Protein AF-A0A549TFQ4-F1 (afdb_monomer_lite)

Foldseek 3Di:
DDDDDDPDDDDPPVCCVPPDPPVVVVLVVVLVPDPCSVVVVVVVVVVCVVVVVVVVVVVVVVVVVVVVVVVVVCVVPVLQDPLVVLVVVLVVLLVVLVVLQQCQQAVVVVQCVPAVAADVVGGQPSHNVVSLVVSLVSLVVNVVSQVVCVVSVHPDDDDCSVVSSPPDRDNHYHDDD

Structure (mmCIF, N/CA/C/O backbone):
data_AF-A0A549TFQ4-F1
#
_entry.id   AF-A0A549TFQ4-F1
#
loop_
_atom_site.group_PDB
_atom_site.id
_atom_site.type_symbol
_atom_site.label_atom_id
_atom_site.label_alt_id
_atom_site.label_comp_id
_atom_site.label_asym_id
_atom_site.label_entity_id
_atom_site.label_seq_id
_atom_site.pdbx_PDB_ins_code
_atom_site.Cartn_x
_atom_site.Cartn_y
_atom_site.Cartn_z
_atom_site.occupancy
_atom_site.B_iso_or_equiv
_atom_site.auth_seq_id
_atom_site.auth_comp_id
_atom_site.auth_asym_id
_atom_site.auth_atom_id
_atom_site.pdbx_PDB_model_num
ATOM 1 N N . MET A 1 1 ? 26.098 61.299 -19.845 1.00 44.81 1 MET A N 1
ATOM 2 C CA . MET A 1 1 ? 25.919 60.643 -18.533 1.00 44.81 1 MET A CA 1
ATOM 3 C C . MET A 1 1 ? 24.437 60.689 -18.207 1.00 44.81 1 MET A C 1
ATOM 5 O O . MET A 1 1 ? 23.931 61.763 -17.925 1.00 44.81 1 MET A O 1
ATOM 9 N N . VAL A 1 2 ? 23.733 59.568 -18.372 1.00 42.12 2 VAL A N 1
ATOM 10 C CA . VAL A 1 2 ? 22.296 59.430 -18.088 1.00 42.12 2 VAL A CA 1
ATOM 11 C C . VAL A 1 2 ? 22.128 58.089 -17.379 1.00 42.12 2 VAL A C 1
ATOM 13 O O . VAL A 1 2 ? 22.541 57.062 -17.912 1.00 42.12 2 VAL A O 1
ATOM 16 N N . ALA A 1 3 ? 21.621 58.127 -16.148 1.00 43.88 3 ALA A N 1
ATOM 17 C CA . ALA A 1 3 ? 21.350 56.955 -15.322 1.00 43.88 3 ALA A CA 1
ATOM 18 C C . ALA A 1 3 ? 20.023 56.290 -15.741 1.00 43.88 3 ALA A C 1
ATOM 20 O O . ALA A 1 3 ? 19.095 57.007 -16.124 1.00 43.88 3 ALA A O 1
ATOM 21 N N . PRO A 1 4 ? 19.887 54.955 -15.655 1.00 46.22 4 PRO A N 1
ATOM 22 C CA . PRO A 1 4 ? 18.603 54.297 -15.856 1.00 46.22 4 PRO A CA 1
ATOM 23 C C . PRO A 1 4 ? 17.701 54.447 -14.621 1.00 46.22 4 PRO A C 1
ATOM 25 O O . PRO A 1 4 ? 18.111 54.190 -13.490 1.00 46.22 4 PRO A O 1
ATOM 28 N N . ALA A 1 5 ? 16.451 54.840 -14.867 1.00 45.31 5 ALA A N 1
ATOM 29 C CA . ALA A 1 5 ? 15.364 54.823 -13.898 1.00 45.31 5 ALA A CA 1
ATOM 30 C C . ALA A 1 5 ? 14.959 53.370 -13.599 1.00 45.31 5 ALA A C 1
ATOM 32 O O . ALA A 1 5 ? 14.518 52.644 -14.491 1.00 45.31 5 ALA A O 1
ATOM 33 N N . ALA A 1 6 ? 15.112 52.942 -12.347 1.00 44.91 6 ALA A N 1
ATOM 34 C CA . ALA A 1 6 ? 14.578 51.673 -11.874 1.00 44.91 6 ALA A CA 1
ATOM 35 C C . ALA A 1 6 ? 13.064 51.811 -11.641 1.00 44.91 6 ALA A C 1
ATOM 37 O O . ALA A 1 6 ? 12.625 52.657 -10.861 1.00 44.91 6 ALA A O 1
ATOM 38 N N . LEU A 1 7 ? 12.270 50.973 -12.314 1.00 41.31 7 LEU A N 1
ATOM 39 C CA . LEU A 1 7 ? 10.865 50.748 -11.982 1.00 41.31 7 LEU A CA 1
ATOM 40 C C . LEU A 1 7 ? 10.776 50.234 -10.535 1.00 41.31 7 LEU A C 1
ATOM 42 O O . LEU A 1 7 ? 11.219 49.124 -10.241 1.00 41.31 7 LEU A O 1
ATOM 46 N N . ALA A 1 8 ? 10.183 51.023 -9.639 1.00 49.72 8 ALA A N 1
ATOM 47 C CA . ALA A 1 8 ? 9.783 50.551 -8.321 1.00 49.72 8 ALA A CA 1
ATOM 48 C C . ALA A 1 8 ? 8.596 49.592 -8.486 1.00 49.72 8 ALA A C 1
ATOM 50 O O . ALA A 1 8 ? 7.498 49.996 -8.870 1.00 49.72 8 ALA A O 1
ATOM 51 N N . ALA A 1 9 ? 8.831 48.307 -8.228 1.00 45.94 9 ALA A N 1
ATOM 52 C CA . ALA A 1 9 ? 7.784 47.303 -8.153 1.00 45.94 9 ALA A CA 1
ATOM 53 C C . ALA A 1 9 ? 6.824 47.646 -7.002 1.00 45.94 9 ALA A C 1
ATOM 55 O O . ALA A 1 9 ? 7.231 47.750 -5.846 1.00 45.94 9 ALA A O 1
ATOM 56 N N . THR A 1 10 ? 5.542 47.814 -7.315 1.00 59.59 10 THR A N 1
ATOM 57 C CA . THR A 1 10 ? 4.467 47.903 -6.322 1.00 59.59 10 THR A CA 1
ATOM 58 C C . THR A 1 10 ? 4.318 46.557 -5.602 1.00 59.59 10 THR A C 1
ATOM 60 O O . THR A 1 10 ? 4.122 45.546 -6.286 1.00 59.59 10 THR A O 1
ATOM 63 N N . PRO A 1 11 ? 4.385 46.493 -4.259 1.00 54.41 11 PRO A N 1
ATOM 64 C CA . PRO A 1 11 ? 4.178 45.242 -3.546 1.00 54.41 11 PRO A CA 1
ATOM 65 C C . PRO A 1 11 ? 2.693 44.817 -3.574 1.00 54.41 11 PRO A C 1
ATOM 67 O O . PRO A 1 11 ? 1.802 45.668 -3.520 1.00 54.41 11 PRO A O 1
ATOM 70 N N . PRO A 1 12 ? 2.400 43.506 -3.654 1.00 46.12 12 PRO A N 1
ATOM 71 C CA . PRO A 1 12 ? 1.038 42.973 -3.628 1.00 46.12 12 PRO A CA 1
ATOM 72 C C . PRO A 1 12 ? 0.322 43.250 -2.293 1.00 46.12 12 PRO A C 1
ATOM 74 O O . PRO A 1 12 ? 0.929 43.227 -1.224 1.00 46.12 12 PRO A O 1
ATOM 77 N N . GLY A 1 13 ? -0.997 43.464 -2.363 1.00 52.59 13 GLY A N 1
ATOM 78 C CA . GLY A 1 13 ? -1.875 43.981 -1.296 1.00 52.59 13 GLY A CA 1
ATOM 79 C C . GLY A 1 13 ? -2.009 43.176 0.007 1.00 52.59 13 GLY A C 1
ATOM 80 O O . GLY A 1 13 ? -2.827 43.534 0.845 1.00 52.59 13 GLY A O 1
ATOM 81 N N . TRP A 1 14 ? -1.208 42.133 0.229 1.00 48.69 14 TRP A N 1
ATOM 82 C CA . TRP A 1 14 ? -1.029 41.525 1.556 1.00 48.69 14 TRP A CA 1
ATOM 83 C C . TRP A 1 14 ? 0.095 42.201 2.365 1.00 48.69 14 TRP A C 1
ATOM 85 O O . TRP A 1 14 ? 0.151 42.057 3.584 1.00 48.69 14 TRP A O 1
ATOM 95 N N . ALA A 1 15 ? 0.942 43.010 1.718 1.00 45.41 15 ALA A N 1
ATOM 96 C CA . ALA A 1 15 ? 2.024 43.770 2.347 1.00 45.41 15 ALA A CA 1
ATOM 97 C C . ALA A 1 15 ? 1.566 45.063 3.063 1.00 45.41 15 ALA A C 1
ATOM 99 O O . ALA A 1 15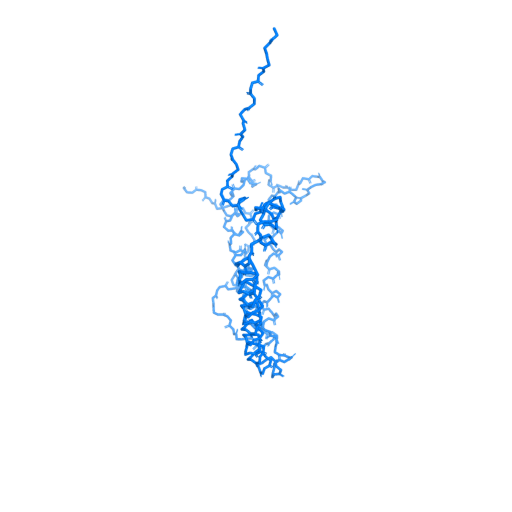 ? 2.400 45.833 3.529 1.00 45.41 15 ALA A O 1
ATOM 100 N N . VAL A 1 16 ? 0.256 45.314 3.186 1.00 48.53 16 VAL A N 1
ATOM 101 C CA . VAL A 1 16 ? -0.292 46.493 3.895 1.00 48.53 16 VAL A CA 1
ATOM 102 C C . VAL A 1 16 ? -0.570 46.212 5.383 1.00 48.53 16 VAL A C 1
ATOM 104 O O . VAL A 1 16 ? -0.760 47.136 6.165 1.00 48.53 16 VAL A O 1
ATOM 107 N N . LEU A 1 17 ? -0.493 44.955 5.834 1.00 47.22 17 LEU A N 1
ATOM 108 C CA . LEU A 1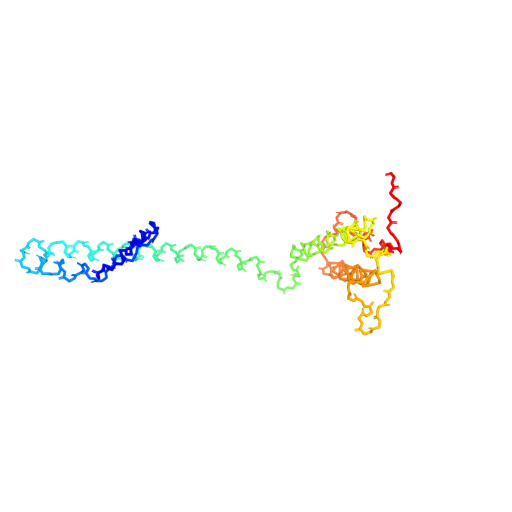 17 ? -0.558 44.615 7.267 1.00 47.22 17 LEU A CA 1
ATOM 109 C C . LEU A 1 17 ? 0.785 44.749 8.003 1.00 47.22 17 LEU A C 1
ATOM 111 O O . LEU A 1 17 ? 0.857 44.505 9.203 1.00 47.22 17 LEU A O 1
ATOM 115 N N . ALA A 1 18 ? 1.821 45.208 7.304 1.00 47.81 18 ALA A N 1
ATOM 116 C CA . ALA A 1 18 ? 3.041 45.746 7.892 1.00 47.81 18 ALA A CA 1
ATOM 117 C C . ALA A 1 18 ? 3.180 47.225 7.501 1.00 47.81 18 ALA A C 1
ATOM 119 O O . ALA A 1 18 ? 4.201 47.659 6.973 1.00 47.81 18 ALA A O 1
ATOM 120 N N . ALA A 1 19 ? 2.122 48.007 7.731 1.00 41.00 19 ALA A N 1
ATOM 121 C CA . ALA A 1 19 ? 2.236 49.455 7.773 1.00 41.00 19 ALA A CA 1
ATOM 122 C C . ALA A 1 19 ? 3.191 49.829 8.918 1.00 41.00 19 ALA A C 1
ATOM 124 O O . ALA A 1 19 ? 2.815 49.847 10.086 1.00 41.00 19 ALA A O 1
ATOM 125 N N . ALA A 1 20 ? 4.449 50.037 8.538 1.00 43.66 20 ALA A N 1
ATOM 126 C CA . ALA A 1 20 ? 5.360 51.045 9.052 1.00 43.66 20 ALA A CA 1
ATOM 127 C C . ALA A 1 20 ? 5.208 51.402 10.551 1.00 43.66 20 ALA A C 1
ATOM 129 O O . ALA A 1 20 ? 4.340 52.211 10.896 1.00 43.66 20 ALA A O 1
ATOM 130 N N . PRO A 1 21 ? 6.138 50.983 11.438 1.00 43.25 21 PRO A N 1
ATOM 131 C CA . PRO A 1 21 ? 6.328 51.679 12.718 1.00 43.25 21 PRO A CA 1
ATOM 132 C C . PRO A 1 21 ? 6.645 53.182 12.535 1.00 43.25 21 PRO A C 1
ATOM 134 O O . PRO A 1 21 ? 6.575 53.956 13.485 1.00 43.25 21 PRO A O 1
ATOM 137 N N . GLU A 1 22 ? 6.924 53.628 11.308 1.00 45.62 22 GLU A N 1
ATOM 138 C CA . GLU A 1 22 ? 7.209 55.020 10.953 1.00 45.62 22 GLU A CA 1
ATOM 139 C C . GLU A 1 22 ? 5.953 55.913 10.857 1.00 45.62 22 GLU A C 1
ATOM 141 O O . GLU A 1 22 ? 6.077 57.133 10.943 1.00 45.62 22 GLU A O 1
ATOM 146 N N . ALA A 1 23 ? 4.731 55.358 10.790 1.00 44.88 23 ALA A N 1
ATOM 147 C CA . ALA A 1 23 ? 3.498 56.158 10.902 1.00 44.88 23 ALA A CA 1
ATOM 148 C C . ALA A 1 23 ? 3.125 56.493 12.363 1.00 44.88 23 ALA A C 1
ATOM 150 O O . ALA A 1 23 ? 2.400 57.458 12.620 1.00 44.88 23 ALA A O 1
ATOM 151 N N . ALA A 1 24 ? 3.648 55.742 13.341 1.00 47.53 24 ALA A N 1
ATOM 152 C CA . ALA A 1 24 ? 3.389 55.985 14.761 1.00 47.53 24 ALA A CA 1
ATOM 153 C C . ALA A 1 24 ? 4.076 57.265 15.273 1.00 47.53 24 ALA A C 1
ATOM 155 O O . ALA A 1 24 ? 3.541 57.952 16.143 1.00 47.53 24 ALA A O 1
ATOM 156 N N . ALA A 1 25 ? 5.228 57.628 14.699 1.00 47.81 25 ALA A N 1
ATOM 157 C CA . ALA A 1 25 ? 5.988 58.803 15.121 1.00 47.81 25 ALA A CA 1
ATOM 158 C C . ALA A 1 25 ? 5.309 60.131 14.729 1.00 47.81 25 ALA A C 1
ATOM 160 O O . ALA A 1 25 ? 5.370 61.096 15.489 1.00 47.81 25 ALA A O 1
ATOM 161 N N . ALA A 1 26 ? 4.608 60.176 13.588 1.00 48.59 26 ALA A N 1
ATOM 162 C CA . ALA A 1 26 ? 3.877 61.368 13.144 1.00 48.59 26 ALA A CA 1
ATOM 163 C C . ALA A 1 26 ? 2.492 61.511 13.809 1.00 48.59 26 ALA A C 1
ATOM 165 O O . ALA A 1 26 ? 2.036 62.625 14.053 1.00 48.59 26 ALA A O 1
ATOM 166 N N . ALA A 1 27 ? 1.831 60.399 14.151 1.00 49.19 27 ALA A N 1
ATOM 167 C CA . ALA A 1 27 ? 0.566 60.427 14.892 1.00 49.19 27 ALA A CA 1
ATOM 168 C C . ALA A 1 27 ? 0.759 60.727 16.394 1.00 49.19 27 ALA A C 1
ATOM 170 O O . ALA A 1 27 ? -0.116 61.322 17.026 1.00 49.19 27 ALA A O 1
ATOM 171 N N . GLY A 1 28 ? 1.914 60.359 16.965 1.00 52.22 28 GLY A N 1
ATOM 172 C CA . GLY A 1 28 ? 2.233 60.584 18.378 1.00 52.22 28 GLY A CA 1
ATOM 173 C C . GLY A 1 28 ? 2.329 62.062 18.767 1.00 52.22 28 GLY A C 1
ATOM 174 O O . GLY A 1 28 ? 1.886 62.437 19.851 1.00 52.22 28 GLY A O 1
ATOM 175 N N . THR A 1 29 ? 2.826 62.929 17.880 1.00 53.28 29 THR A N 1
ATOM 176 C CA . THR A 1 29 ? 2.917 64.373 18.156 1.00 53.28 29 THR A CA 1
ATOM 177 C C . THR A 1 29 ? 1.545 65.056 18.108 1.00 53.28 29 THR A C 1
ATOM 179 O O . THR A 1 29 ? 1.254 65.887 18.963 1.00 53.28 29 THR A O 1
ATOM 182 N N . PHE A 1 30 ? 0.644 64.652 17.202 1.00 54.34 30 PHE A N 1
ATOM 183 C CA . PHE A 1 30 ? -0.720 65.202 17.137 1.00 54.34 30 PHE A CA 1
ATOM 184 C C . PHE A 1 30 ? -1.590 64.804 18.344 1.00 54.34 30 PHE A C 1
ATOM 186 O O . PHE A 1 30 ? -2.394 65.612 18.815 1.00 54.34 30 PHE A O 1
ATOM 193 N N . LEU A 1 31 ? -1.415 63.584 18.871 1.00 53.88 31 LEU A N 1
ATOM 194 C CA . LEU A 1 31 ? -2.166 63.077 20.028 1.00 53.88 31 LEU A CA 1
ATOM 195 C C . LEU A 1 31 ? -1.753 63.731 21.356 1.00 53.88 31 LEU A C 1
ATOM 197 O O . LEU A 1 31 ? -2.592 63.873 22.242 1.00 53.88 31 LEU A O 1
ATOM 201 N N . VAL A 1 32 ? -0.490 64.148 21.492 1.00 57.25 32 VAL A N 1
ATOM 202 C CA . VAL A 1 32 ? 0.032 64.787 22.715 1.00 57.25 32 VAL A CA 1
ATOM 203 C C . VAL A 1 32 ? -0.264 66.291 22.749 1.00 57.25 32 VAL A C 1
ATOM 205 O O . VAL A 1 32 ? -0.476 66.848 23.824 1.00 57.25 32 VAL A O 1
ATOM 208 N N . SER A 1 33 ? -0.313 66.957 21.589 1.00 61.00 33 SER A N 1
ATOM 209 C CA . SER A 1 33 ? -0.469 68.418 21.502 1.00 61.00 33 SER A CA 1
ATOM 210 C C . SER A 1 33 ? -1.919 68.919 21.431 1.00 61.00 33 SER A C 1
ATOM 212 O O . SER A 1 33 ? -2.138 70.118 21.589 1.00 61.00 33 SER A O 1
ATOM 214 N N . ASN A 1 34 ? -2.910 68.043 21.213 1.00 54.84 34 ASN A N 1
ATOM 215 C CA . ASN A 1 34 ? -4.331 68.412 21.178 1.00 54.84 34 ASN A CA 1
ATOM 216 C C . ASN A 1 34 ? -5.106 67.814 22.367 1.00 54.84 34 ASN A C 1
ATOM 218 O O . ASN A 1 34 ? -5.004 66.611 22.610 1.00 54.84 34 ASN A O 1
ATOM 222 N N . PRO A 1 35 ? -5.973 68.583 23.056 1.00 60.00 35 PRO A N 1
ATOM 223 C CA . PRO A 1 35 ? -6.748 68.082 24.199 1.00 60.00 35 PRO A CA 1
ATOM 224 C C . PRO A 1 35 ? -7.725 66.949 23.827 1.00 60.00 35 PRO A C 1
ATOM 226 O O . PRO A 1 35 ? -8.090 66.144 24.677 1.00 60.00 35 PRO A O 1
ATOM 229 N N . ILE A 1 36 ? -8.105 66.836 22.548 1.00 57.84 36 ILE A N 1
ATOM 230 C CA . ILE A 1 36 ? -8.945 65.749 22.013 1.00 57.84 36 ILE A CA 1
ATOM 231 C C . ILE A 1 36 ? -8.145 64.437 21.841 1.00 57.84 36 ILE A C 1
ATOM 233 O O . ILE A 1 36 ? -8.725 63.352 21.855 1.00 57.84 36 ILE A O 1
ATOM 237 N N . GLY A 1 37 ? -6.812 64.501 21.736 1.00 53.44 37 GLY A N 1
ATOM 238 C CA . GLY A 1 37 ? -5.954 63.332 21.508 1.00 53.44 37 GLY A CA 1
ATOM 239 C C . GLY A 1 37 ? -5.976 62.313 22.652 1.00 53.44 37 GLY A C 1
ATOM 240 O O . GLY A 1 37 ? -5.967 61.105 22.410 1.00 53.44 37 GLY A O 1
ATOM 241 N N . TRP A 1 38 ? -6.134 62.777 23.895 1.00 57.72 38 TRP A N 1
ATOM 242 C CA . TRP A 1 38 ? -6.278 61.910 25.070 1.00 57.72 38 TRP A CA 1
ATOM 243 C C . TRP A 1 38 ? -7.569 61.081 25.054 1.00 57.72 38 TRP A C 1
ATOM 245 O O . TRP A 1 38 ? -7.561 59.921 25.468 1.00 57.72 38 TRP A O 1
ATOM 255 N N . ALA A 1 39 ? -8.666 61.630 24.522 1.00 59.56 39 ALA A N 1
ATOM 256 C CA . ALA A 1 39 ? -9.932 60.904 24.398 1.00 59.56 39 ALA A CA 1
ATOM 257 C C . ALA A 1 39 ? -9.837 59.755 23.374 1.00 59.56 39 ALA A C 1
ATOM 259 O O . ALA A 1 39 ? -10.415 58.682 23.565 1.00 59.56 39 ALA A O 1
ATOM 260 N N . ILE A 1 40 ? -9.054 59.947 22.309 1.00 58.66 40 ILE A N 1
ATOM 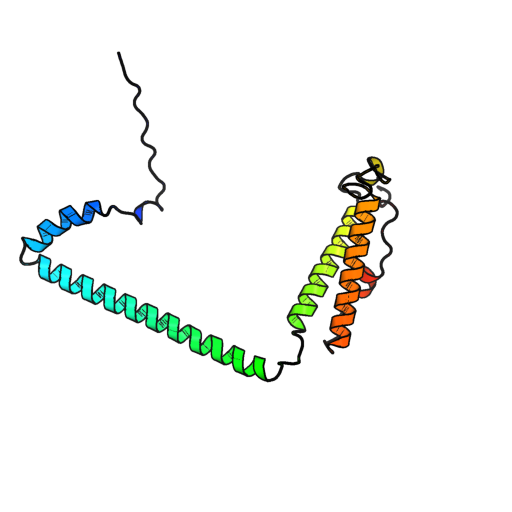261 C CA . ILE A 1 40 ? -8.820 58.923 21.283 1.00 58.66 40 ILE A CA 1
ATOM 262 C C . ILE A 1 40 ? -7.922 57.804 21.835 1.00 58.66 40 ILE A C 1
ATOM 264 O O . ILE A 1 40 ? -8.231 56.627 21.655 1.00 58.66 40 ILE A O 1
ATOM 268 N N . LEU A 1 41 ? -6.867 58.141 22.587 1.00 57.47 41 LEU A N 1
ATOM 269 C CA . LEU A 1 41 ? -6.025 57.133 23.245 1.00 57.47 41 LEU A CA 1
ATOM 270 C C . LEU A 1 41 ? -6.807 56.289 24.262 1.00 57.47 41 LEU A C 1
ATOM 272 O O . LEU A 1 41 ? -6.649 55.067 24.295 1.00 57.47 41 LEU A O 1
ATOM 276 N N . GLY A 1 42 ? -7.688 56.915 25.049 1.00 56.03 42 GLY A N 1
ATOM 277 C CA . GLY A 1 42 ? -8.509 56.207 26.034 1.00 56.03 42 GLY A CA 1
ATOM 278 C C . GLY A 1 42 ? -9.446 55.168 25.408 1.00 56.03 42 GLY A C 1
ATOM 279 O O . GLY A 1 42 ? -9.533 54.039 25.888 1.00 56.03 42 GLY A O 1
ATOM 280 N N . THR A 1 43 ? -10.114 55.511 24.304 1.00 60.09 43 THR A N 1
ATOM 281 C CA . THR A 1 43 ? -11.081 54.611 23.646 1.00 60.09 43 THR A CA 1
ATOM 282 C C . THR A 1 43 ? -10.412 53.440 22.924 1.00 60.09 43 THR A C 1
ATOM 284 O O . THR A 1 43 ? -10.885 52.306 23.027 1.00 60.09 43 THR A O 1
ATOM 287 N N . VAL A 1 44 ? -9.278 53.672 22.256 1.00 62.22 44 VAL A N 1
ATOM 288 C CA . VAL A 1 44 ? -8.537 52.614 21.547 1.00 62.22 44 VAL A CA 1
ATOM 289 C C . VAL A 1 44 ? -7.894 51.622 22.526 1.00 62.22 44 VAL A C 1
ATOM 291 O O . VAL A 1 44 ? -7.943 50.409 22.296 1.00 62.22 44 VAL A O 1
ATOM 294 N N . ALA A 1 45 ? -7.346 52.096 23.650 1.00 58.97 45 ALA A N 1
ATOM 295 C CA . ALA A 1 45 ? -6.736 51.222 24.656 1.00 58.97 45 ALA A CA 1
ATOM 296 C C . ALA A 1 45 ? -7.766 50.295 25.332 1.00 58.97 45 ALA A C 1
ATOM 298 O O . ALA A 1 45 ? -7.529 49.094 25.464 1.00 58.97 45 ALA A O 1
ATOM 299 N N . VAL A 1 46 ? -8.944 50.814 25.699 1.00 66.50 46 VAL A N 1
ATOM 300 C CA . VAL A 1 46 ? -10.008 49.995 26.310 1.00 66.50 46 VAL A CA 1
ATOM 301 C C . VAL A 1 46 ? -10.607 49.016 25.295 1.00 66.50 46 VAL A C 1
ATOM 303 O O . VAL A 1 46 ? -10.816 47.847 25.622 1.00 66.50 46 VAL A O 1
ATOM 306 N N . GLY A 1 47 ? -10.826 49.454 24.050 1.00 62.81 47 GLY A N 1
ATOM 307 C CA . GLY A 1 47 ? -11.369 48.602 22.990 1.00 62.81 47 GLY A CA 1
ATOM 308 C C . GLY A 1 47 ? -10.469 47.408 22.652 1.00 62.81 47 GLY A C 1
ATOM 309 O O . GLY A 1 47 ? -10.954 46.283 22.526 1.00 62.81 47 GLY A O 1
ATOM 310 N N . THR A 1 48 ? -9.153 47.624 22.559 1.00 64.25 48 THR A N 1
ATOM 311 C CA . THR A 1 48 ? -8.186 46.556 22.242 1.00 64.25 48 THR A CA 1
ATOM 312 C C . THR A 1 48 ? -8.013 45.551 23.381 1.00 64.25 48 THR A C 1
ATOM 314 O O . THR A 1 48 ? -7.962 44.348 23.118 1.00 64.25 48 THR A O 1
ATOM 317 N N . LEU A 1 49 ? -8.012 46.001 24.641 1.00 69.12 49 LEU A N 1
ATOM 318 C CA . LEU A 1 49 ? -7.955 45.109 25.806 1.00 69.12 49 LEU A CA 1
ATOM 319 C C . LEU A 1 49 ? -9.242 44.291 25.974 1.00 69.12 49 LEU A C 1
ATOM 321 O O . LEU A 1 49 ? -9.170 43.084 26.213 1.00 69.12 49 LEU A O 1
ATOM 325 N N . ALA A 1 50 ? -10.413 44.909 25.791 1.00 70.12 50 ALA A N 1
ATOM 326 C CA . ALA A 1 50 ? -11.692 44.209 25.879 1.00 70.12 50 ALA A CA 1
ATOM 327 C C . ALA A 1 50 ? -11.851 43.172 24.756 1.00 70.12 50 ALA A C 1
ATOM 329 O O . ALA A 1 50 ? -12.218 42.029 25.025 1.00 70.12 50 ALA A O 1
ATOM 330 N N . TYR A 1 51 ? -11.519 43.529 23.511 1.00 69.88 51 TYR A N 1
ATOM 331 C CA . TYR A 1 51 ? -11.598 42.598 22.382 1.00 69.88 51 TYR A CA 1
ATOM 332 C C . TYR A 1 51 ? -10.564 41.470 22.491 1.00 69.88 51 TYR A C 1
ATOM 334 O O . TYR A 1 51 ? -10.898 40.305 22.269 1.00 69.88 51 TYR A O 1
ATOM 342 N N . GLY A 1 52 ? -9.326 41.787 22.889 1.00 71.19 52 GLY A N 1
ATOM 343 C CA . GLY A 1 52 ? -8.280 40.792 23.127 1.00 71.19 52 GLY A CA 1
ATOM 344 C C . GLY A 1 52 ? -8.661 39.802 24.229 1.00 71.19 52 GLY A C 1
ATOM 345 O O . GLY A 1 52 ? -8.585 38.591 24.014 1.00 71.19 52 GLY A O 1
ATOM 346 N N . GLY A 1 53 ? -9.150 40.304 25.368 1.00 72.38 53 GLY A N 1
ATOM 347 C CA . GLY A 1 53 ? -9.632 39.479 26.478 1.00 72.38 53 GLY A CA 1
ATOM 348 C C . GLY A 1 53 ? -10.849 38.629 26.104 1.00 72.38 53 GLY A C 1
ATOM 349 O O . GLY A 1 53 ? -10.869 37.432 26.382 1.00 72.38 53 GLY A O 1
ATOM 350 N N . TYR A 1 54 ? -11.828 39.204 25.401 1.00 72.06 54 TYR A N 1
ATOM 351 C CA . TYR A 1 54 ? -13.026 38.490 24.947 1.00 72.06 54 TYR A CA 1
ATOM 352 C C . TYR A 1 54 ? -12.702 37.373 23.942 1.00 72.06 54 TYR A C 1
ATOM 354 O O . TYR A 1 54 ? -13.285 36.289 24.009 1.00 72.06 54 TYR A O 1
ATOM 362 N N . ARG A 1 55 ? -11.733 37.590 23.041 1.00 73.12 55 ARG A N 1
ATOM 363 C CA . ARG A 1 55 ? -11.299 36.573 22.069 1.00 73.12 55 ARG A CA 1
ATOM 364 C C . ARG A 1 55 ? -10.492 35.448 22.724 1.00 73.12 55 ARG A C 1
ATOM 366 O O . ARG A 1 55 ? -10.669 34.287 22.368 1.00 73.12 55 ARG A O 1
ATOM 373 N N . LEU A 1 56 ? -9.652 35.774 23.710 1.00 69.50 56 LEU A N 1
ATOM 374 C CA . LEU A 1 56 ? -8.959 34.780 24.539 1.00 69.50 56 LEU A CA 1
ATOM 375 C C . LEU A 1 56 ? -9.946 33.943 25.363 1.00 69.50 56 LEU A C 1
ATOM 377 O O . LEU A 1 56 ? -9.809 32.723 25.417 1.00 69.50 56 LEU A O 1
ATOM 381 N N . TYR A 1 57 ? -10.967 34.582 25.938 1.00 71.56 57 TYR A N 1
ATOM 382 C CA . TYR A 1 57 ? -12.018 33.909 26.700 1.00 71.56 57 TYR A CA 1
ATOM 383 C C . TYR A 1 57 ? -12.818 32.917 25.838 1.00 71.56 57 TYR A C 1
ATOM 385 O O . TYR A 1 57 ? -13.004 31.771 26.243 1.00 71.56 57 TYR A O 1
ATOM 393 N N . GLN A 1 58 ? -13.223 33.304 24.621 1.00 70.00 58 GLN A N 1
ATOM 394 C CA . GLN A 1 58 ? -13.926 32.395 23.703 1.00 70.00 58 GLN A CA 1
ATOM 395 C C . GLN A 1 58 ? -13.062 31.213 23.243 1.00 70.00 58 GLN A C 1
ATOM 397 O O . GLN A 1 58 ? -13.540 30.077 23.230 1.00 70.00 58 GLN A O 1
ATOM 402 N N . ASN A 1 59 ? -11.786 31.447 22.919 1.00 62.09 59 ASN A N 1
ATOM 403 C CA . ASN A 1 59 ? -10.879 30.366 22.526 1.00 62.09 59 ASN A CA 1
ATOM 404 C C . ASN A 1 59 ? -10.691 29.355 23.672 1.00 62.09 59 ASN A C 1
ATOM 406 O O . ASN A 1 59 ? -10.791 28.150 23.445 1.00 62.09 59 ASN A O 1
ATOM 410 N N . ALA A 1 60 ? -10.518 29.828 24.912 1.00 62.03 60 ALA A N 1
ATOM 411 C CA . ALA A 1 60 ? -10.351 28.960 26.079 1.00 62.03 60 ALA A CA 1
ATOM 412 C C . ALA A 1 60 ? -11.609 28.129 26.404 1.00 62.03 60 ALA A C 1
ATOM 414 O O . ALA A 1 60 ? -11.492 26.968 26.797 1.00 62.03 60 ALA A O 1
ATOM 415 N N . HIS A 1 61 ? -12.809 28.689 26.210 1.00 56.06 61 HIS A N 1
ATOM 416 C CA . HIS A 1 61 ? -14.064 27.976 26.476 1.00 56.06 61 HIS A CA 1
ATOM 417 C C . HIS A 1 61 ? -14.406 26.932 25.397 1.00 56.06 61 HIS A C 1
ATOM 419 O O . HIS A 1 61 ? -15.044 25.926 25.700 1.00 56.06 61 HIS A O 1
ATOM 425 N N . SER A 1 62 ? -13.938 27.126 24.157 1.00 54.09 62 SER A N 1
ATOM 426 C CA . SER A 1 62 ? -14.075 26.125 23.087 1.00 54.09 62 SER A CA 1
ATOM 427 C C . SER A 1 62 ? -13.194 24.885 23.307 1.00 54.09 62 SER A C 1
ATOM 429 O O . SER A 1 62 ? -13.563 23.776 22.919 1.00 54.09 62 SER A O 1
ATOM 431 N N . GLU A 1 63 ? -12.055 25.036 23.992 1.00 55.03 63 GLU A N 1
ATOM 432 C CA . GLU A 1 63 ? -11.160 23.912 24.280 1.00 55.03 63 GLU A CA 1
ATOM 433 C C . GLU A 1 63 ? -11.673 23.001 25.402 1.00 55.03 63 GLU A C 1
ATOM 435 O O . GLU A 1 63 ? -11.413 21.795 25.372 1.00 55.03 63 GLU A O 1
ATOM 440 N N . SER A 1 64 ? -12.398 23.534 26.390 1.00 54.47 64 SER A N 1
ATOM 441 C CA . SER A 1 64 ? -12.873 22.739 27.530 1.00 54.47 64 SER A CA 1
ATOM 442 C C . SER A 1 64 ? -14.023 21.801 27.150 1.00 54.47 64 SER A C 1
ATOM 444 O O . SER A 1 64 ? -14.014 20.641 27.567 1.00 54.47 64 SER A O 1
ATOM 446 N N . GLU A 1 65 ? -14.948 22.232 26.287 1.00 53.62 65 GLU A N 1
ATOM 447 C CA . GLU A 1 65 ? -15.999 21.349 25.759 1.00 53.62 65 GLU A CA 1
ATOM 448 C C . GLU A 1 65 ? -15.450 20.303 24.777 1.00 53.62 65 GLU A C 1
ATOM 450 O O . GLU A 1 65 ? -15.884 19.147 24.800 1.00 53.62 65 GLU A O 1
ATOM 455 N N . ALA A 1 66 ? -14.449 20.665 23.965 1.00 53.88 66 ALA A N 1
ATOM 456 C CA . ALA A 1 66 ? -13.799 19.728 23.053 1.00 53.88 66 ALA A CA 1
ATOM 457 C C . ALA A 1 66 ? -13.004 18.652 23.809 1.00 53.88 66 ALA A C 1
ATOM 459 O O . ALA A 1 66 ? -13.167 17.469 23.525 1.00 53.88 66 ALA A O 1
ATOM 460 N N . ARG A 1 67 ? -12.192 19.023 24.812 1.00 54.44 67 ARG A N 1
ATOM 461 C CA . ARG A 1 67 ? -11.377 18.058 25.576 1.00 54.44 67 ARG A CA 1
ATOM 462 C C . ARG A 1 67 ? -12.198 17.156 26.498 1.00 54.44 67 ARG A C 1
ATOM 464 O O . ARG A 1 67 ? -11.766 16.038 26.775 1.00 54.44 67 ARG A O 1
ATOM 471 N N . PHE A 1 68 ? -13.357 17.607 26.982 1.00 53.69 68 PHE A N 1
ATOM 472 C CA . PHE A 1 68 ? -14.178 16.808 27.895 1.00 53.69 68 PHE A CA 1
ATOM 473 C C . PHE A 1 68 ? -14.897 15.648 27.187 1.00 53.69 68 PHE A C 1
ATOM 475 O O . PHE A 1 68 ? -14.948 14.546 27.740 1.00 53.69 68 PHE A O 1
ATOM 482 N N . LYS A 1 69 ? -15.367 15.845 25.943 1.00 52.28 69 LYS A N 1
ATOM 483 C CA . LYS A 1 69 ? -15.953 14.756 25.135 1.00 52.28 69 LYS A CA 1
ATOM 484 C C . LYS A 1 69 ? -14.926 13.706 24.712 1.00 52.28 69 LYS A C 1
ATOM 486 O O . LYS A 1 69 ? -15.263 12.529 24.641 1.00 52.28 69 LYS A O 1
ATOM 491 N N . THR A 1 70 ? -13.673 14.093 24.473 1.00 53.28 70 THR A N 1
ATOM 492 C CA . THR A 1 70 ? -12.632 13.131 24.075 1.00 53.28 70 THR A CA 1
ATOM 493 C C . THR A 1 70 ? -12.145 12.285 25.249 1.00 53.28 70 THR A C 1
ATOM 495 O O . THR A 1 70 ? -11.877 11.099 25.074 1.00 53.28 70 THR A O 1
ATOM 498 N N . LYS A 1 71 ? -12.065 12.853 26.461 1.00 52.66 71 LYS A N 1
ATOM 499 C CA . LYS A 1 71 ? -11.524 12.133 27.628 1.00 52.66 71 LYS A CA 1
ATOM 500 C C . LYS A 1 71 ? -12.458 11.050 28.172 1.00 52.66 71 LYS A C 1
ATOM 502 O O . LYS A 1 71 ? -11.994 9.991 28.570 1.00 52.66 71 LYS A O 1
ATOM 507 N N . THR A 1 72 ? -13.769 11.279 28.146 1.00 52.56 72 THR A N 1
ATOM 508 C CA . THR A 1 72 ? -14.746 10.322 28.697 1.00 52.56 72 THR A CA 1
ATOM 509 C C . THR A 1 72 ? -14.974 9.088 27.817 1.00 52.56 72 THR A C 1
ATOM 511 O O . THR A 1 72 ? -15.374 8.054 28.341 1.00 52.56 72 THR A O 1
ATOM 514 N N . ILE A 1 73 ? -14.671 9.150 26.515 1.00 56.84 73 ILE A N 1
ATOM 515 C CA . ILE A 1 73 ? -14.735 7.985 25.608 1.00 56.84 73 ILE A CA 1
ATOM 516 C C . ILE A 1 73 ? -13.378 7.255 25.545 1.00 56.84 73 ILE A C 1
ATOM 518 O O . ILE A 1 73 ? -13.335 6.033 25.435 1.00 56.84 73 ILE A O 1
ATOM 522 N N . SER A 1 74 ? -12.271 7.990 25.686 1.00 55.22 74 SER A N 1
ATOM 523 C CA . SER A 1 74 ? -10.895 7.469 25.658 1.00 55.22 74 SER A CA 1
ATOM 524 C C . SER A 1 74 ? -10.568 6.536 26.831 1.00 55.22 74 SER A C 1
ATOM 526 O O . SER A 1 74 ? -9.938 5.496 26.644 1.00 55.22 74 SER A O 1
ATOM 528 N N . ASP A 1 75 ? -11.007 6.872 28.045 1.00 53.28 75 ASP A N 1
ATOM 529 C CA . ASP A 1 75 ? -10.555 6.155 29.247 1.00 53.28 75 ASP A CA 1
ATOM 530 C C . ASP A 1 75 ? -11.299 4.827 29.494 1.00 53.28 75 ASP A C 1
ATOM 532 O O . ASP A 1 75 ? -10.821 3.989 30.257 1.00 53.28 75 ASP A O 1
ATOM 536 N N . ALA A 1 76 ? -12.405 4.569 28.784 1.00 55.69 76 ALA A N 1
ATOM 537 C CA . ALA A 1 76 ? -13.070 3.260 28.774 1.00 55.69 76 ALA A CA 1
ATOM 538 C C . ALA A 1 76 ? -12.441 2.262 27.776 1.00 55.69 76 ALA A C 1
ATOM 540 O O . ALA A 1 76 ? -12.838 1.099 27.748 1.00 55.69 76 ALA A O 1
ATOM 541 N N . CYS A 1 77 ? -11.465 2.703 26.972 1.00 57.97 77 CYS A N 1
ATOM 542 C CA . CYS A 1 77 ? -10.876 1.922 25.886 1.00 57.97 77 CYS A CA 1
ATOM 543 C C . CYS A 1 77 ? -9.341 2.018 25.815 1.00 57.97 77 CYS A C 1
ATOM 545 O O . CYS A 1 77 ? -8.754 1.878 24.747 1.00 57.97 77 CYS A O 1
ATOM 547 N N . SER A 1 78 ? -8.653 2.196 26.946 1.00 51.47 78 SER A N 1
ATOM 548 C CA . SER A 1 78 ? -7.178 2.239 26.992 1.00 51.47 78 SER A CA 1
ATOM 549 C C . SER A 1 78 ? -6.483 0.923 26.582 1.00 51.47 78 SER A C 1
ATOM 551 O O . SER A 1 78 ? -5.271 0.903 26.378 1.00 51.47 78 SER A O 1
ATOM 553 N N . THR A 1 79 ? -7.244 -0.161 26.393 1.00 53.34 79 THR A N 1
ATOM 554 C CA . THR A 1 79 ? -6.823 -1.429 25.766 1.00 53.34 79 THR A CA 1
ATOM 555 C C . THR A 1 79 ? -7.573 -1.758 24.470 1.00 53.34 79 THR A C 1
ATOM 557 O O . THR A 1 79 ? -7.287 -2.778 23.844 1.00 53.34 79 THR A O 1
ATOM 560 N N . CYS A 1 80 ? -8.498 -0.905 24.023 1.00 59.56 80 CYS A N 1
ATOM 561 C CA . CYS A 1 80 ? -9.097 -1.029 22.702 1.00 59.56 80 CYS A CA 1
ATOM 562 C C . CYS A 1 80 ? -8.127 -0.386 21.712 1.00 59.56 80 CYS A C 1
ATOM 564 O O . CYS A 1 80 ? -7.986 0.835 21.673 1.00 59.56 80 CYS A O 1
ATOM 566 N N . HIS A 1 81 ? -7.432 -1.189 20.908 1.00 65.12 81 HIS A N 1
ATOM 567 C CA . HIS A 1 81 ? -6.790 -0.646 19.716 1.00 65.12 81 HIS A CA 1
ATOM 568 C C . HIS A 1 81 ? -7.820 0.175 18.929 1.00 65.12 81 HIS A C 1
ATOM 570 O O . HIS A 1 81 ? -8.952 -0.272 18.745 1.00 65.12 81 HIS A O 1
ATOM 576 N N . ASP A 1 82 ? -7.436 1.371 18.482 1.00 89.12 82 ASP A N 1
ATOM 577 C CA . ASP A 1 82 ? -8.284 2.221 17.651 1.00 89.12 82 ASP A CA 1
ATOM 578 C C . ASP A 1 82 ? -8.516 1.524 16.300 1.00 89.12 82 ASP A C 1
ATOM 580 O O . ASP A 1 82 ? -7.739 1.664 15.348 1.00 89.12 82 ASP A O 1
ATOM 584 N N . CYS A 1 83 ? -9.578 0.718 16.247 1.00 90.94 83 CYS A N 1
ATOM 585 C CA . CYS A 1 83 ? -9.963 -0.039 15.068 1.00 90.94 83 CYS A CA 1
ATOM 586 C C . CYS A 1 83 ? -10.229 0.874 13.873 1.00 90.94 83 CYS A C 1
ATOM 588 O O . CYS A 1 83 ? -9.972 0.453 12.750 1.00 90.94 83 CYS A O 1
ATOM 590 N N . GLU A 1 84 ? -10.679 2.114 14.085 1.00 92.12 84 GLU A N 1
ATOM 591 C CA . GLU A 1 84 ? -10.909 3.060 12.995 1.00 92.12 84 GLU A CA 1
ATOM 592 C C . GLU A 1 84 ? -9.582 3.444 12.330 1.00 92.12 84 GLU A C 1
ATOM 594 O O . GLU A 1 84 ? -9.452 3.374 11.102 1.00 92.12 84 GLU A O 1
ATOM 599 N N . SER A 1 85 ? -8.568 3.781 13.134 1.00 92.44 85 SER A N 1
ATOM 600 C CA . SER A 1 85 ? -7.232 4.100 12.616 1.00 92.44 85 SER A CA 1
ATOM 601 C C . SER A 1 85 ? -6.613 2.922 11.854 1.00 92.44 85 SER A C 1
ATOM 603 O O . SER A 1 85 ? -6.090 3.098 10.749 1.00 92.44 85 SER A O 1
ATOM 605 N N . LEU A 1 86 ? -6.740 1.706 12.395 1.00 94.69 86 LEU A N 1
ATOM 606 C CA . LEU A 1 86 ? -6.175 0.498 11.803 1.00 94.69 86 LEU A CA 1
ATOM 607 C C . LEU A 1 86 ? -6.896 0.111 10.506 1.00 94.69 86 LEU A C 1
ATOM 609 O O . LEU A 1 86 ? -6.245 -0.213 9.512 1.00 94.69 86 LEU A O 1
ATOM 613 N N . GLN A 1 87 ? -8.228 0.199 10.478 1.00 95.56 87 GLN A N 1
ATOM 614 C CA . GLN A 1 87 ? -9.032 -0.040 9.276 1.00 95.56 87 GLN A CA 1
ATOM 615 C C . GLN A 1 87 ? -8.715 0.975 8.170 1.00 95.56 87 GLN A C 1
ATOM 617 O O . GLN A 1 87 ? -8.597 0.598 7.000 1.00 95.56 87 GLN A O 1
ATOM 622 N N . ARG A 1 88 ? -8.499 2.246 8.529 1.00 96.25 88 ARG A N 1
ATOM 623 C CA . ARG A 1 88 ? -8.065 3.289 7.589 1.00 96.25 88 ARG A CA 1
ATOM 624 C C . ARG A 1 88 ? -6.689 2.979 7.003 1.00 96.25 88 ARG A C 1
ATOM 626 O O . ARG A 1 88 ? -6.492 3.111 5.794 1.00 96.25 88 ARG A O 1
ATOM 633 N N . GLU A 1 89 ? -5.745 2.522 7.827 1.00 97.31 89 GLU A N 1
ATOM 634 C CA . GLU A 1 89 ? -4.429 2.102 7.340 1.00 97.31 89 GLU A CA 1
ATOM 635 C C . GLU A 1 89 ? -4.531 0.885 6.405 1.00 97.31 89 GLU A C 1
ATOM 637 O O . GLU A 1 89 ? -3.928 0.894 5.329 1.00 97.31 89 GLU A O 1
ATOM 642 N N . ILE A 1 90 ? -5.336 -0.124 6.756 1.00 97.88 90 ILE A N 1
ATOM 643 C CA . ILE A 1 90 ? -5.594 -1.298 5.904 1.00 97.88 90 ILE A CA 1
ATOM 644 C C . ILE A 1 90 ? -6.146 -0.871 4.544 1.00 97.88 90 ILE A C 1
ATOM 646 O O . ILE A 1 90 ? -5.659 -1.336 3.512 1.00 97.88 90 ILE A O 1
ATOM 650 N N . GLN A 1 91 ? -7.131 0.029 4.524 1.00 97.94 91 GLN A N 1
ATOM 651 C CA . GLN A 1 91 ? -7.723 0.526 3.285 1.00 97.94 91 GLN A CA 1
ATOM 652 C C . GLN A 1 91 ? -6.701 1.263 2.414 1.00 97.94 91 GLN A C 1
ATOM 654 O O . GLN A 1 91 ? -6.625 1.002 1.211 1.00 97.94 91 GLN A O 1
ATOM 659 N N . ASN A 1 92 ? -5.877 2.124 3.013 1.00 98.06 92 ASN A N 1
ATOM 660 C CA . ASN A 1 92 ? -4.820 2.833 2.295 1.00 98.06 92 ASN A CA 1
ATOM 661 C C . ASN A 1 92 ? -3.816 1.855 1.674 1.00 98.06 92 ASN A C 1
ATOM 663 O O . ASN A 1 92 ? -3.543 1.929 0.476 1.00 98.06 92 ASN A O 1
ATOM 667 N N . VAL A 1 93 ? -3.323 0.884 2.450 1.00 98.38 93 VAL A N 1
ATOM 668 C CA . VAL A 1 93 ? -2.364 -0.110 1.943 1.00 98.38 93 VAL A CA 1
ATOM 669 C C . VAL A 1 93 ? -2.998 -1.005 0.876 1.00 98.38 93 VAL A C 1
ATOM 671 O O . VAL A 1 93 ? -2.344 -1.299 -0.123 1.00 98.38 93 VAL A O 1
ATOM 674 N N . ARG A 1 94 ? -4.270 -1.398 1.022 1.00 98.38 94 ARG A N 1
ATOM 675 C CA . ARG A 1 94 ? -5.003 -2.143 -0.016 1.00 98.38 94 ARG A CA 1
ATOM 676 C C . ARG A 1 94 ? -5.052 -1.358 -1.325 1.00 98.38 94 ARG A C 1
ATOM 678 O O . ARG A 1 94 ? -4.796 -1.933 -2.380 1.00 98.38 94 ARG A O 1
ATOM 685 N N . ASN A 1 95 ? -5.345 -0.061 -1.268 1.00 98.31 95 ASN A N 1
ATOM 686 C CA . ASN A 1 95 ? -5.388 0.788 -2.460 1.00 98.31 95 ASN A CA 1
ATOM 687 C C . ASN A 1 95 ? -4.006 0.940 -3.104 1.00 98.31 95 ASN A C 1
ATOM 689 O O . ASN A 1 95 ? -3.902 0.855 -4.324 1.00 98.31 95 ASN A O 1
ATOM 693 N N . GLU A 1 96 ? -2.943 1.076 -2.307 1.00 98.06 96 GLU A N 1
ATOM 694 C CA . GLU A 1 96 ? -1.571 1.094 -2.827 1.00 98.06 96 GLU A CA 1
ATOM 695 C C . GLU A 1 96 ? -1.188 -0.225 -3.517 1.00 98.06 96 GLU A C 1
ATOM 697 O O . GLU A 1 96 ? -0.531 -0.198 -4.556 1.00 98.06 96 GLU A O 1
ATOM 702 N N . VAL A 1 97 ? -1.571 -1.380 -2.957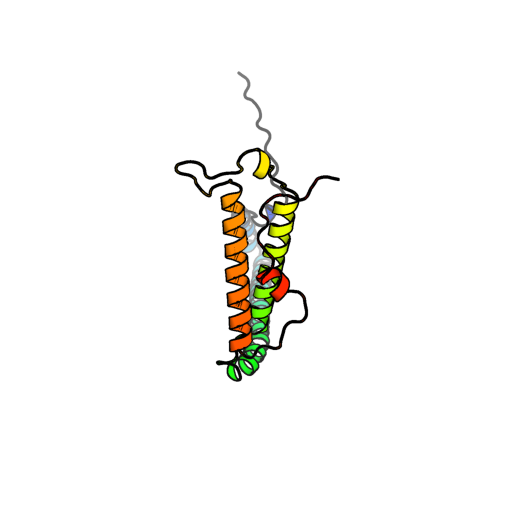 1.00 98.44 97 VAL A N 1
ATOM 703 C CA . VAL A 1 97 ? -1.332 -2.692 -3.586 1.00 98.44 97 VAL A CA 1
ATOM 704 C C . VAL A 1 97 ? -2.090 -2.779 -4.909 1.00 98.44 97 VAL A C 1
ATOM 706 O O . VAL A 1 97 ? -1.482 -3.081 -5.933 1.00 98.44 97 VAL A O 1
ATOM 709 N N . ALA A 1 98 ? -3.386 -2.455 -4.912 1.00 98.44 98 ALA A N 1
ATOM 710 C CA . ALA A 1 98 ? -4.208 -2.482 -6.119 1.00 98.44 98 ALA A CA 1
ATOM 711 C C . ALA A 1 98 ? -3.644 -1.564 -7.218 1.00 98.44 98 ALA A C 1
ATOM 713 O O . ALA A 1 98 ? -3.487 -1.988 -8.361 1.00 98.44 98 ALA A O 1
ATOM 714 N N . GLN A 1 99 ? -3.256 -0.337 -6.859 1.00 97.75 99 GLN A N 1
ATOM 715 C CA . GLN A 1 99 ? -2.628 0.604 -7.783 1.00 97.75 99 GLN A CA 1
ATOM 716 C C . GLN A 1 99 ? -1.317 0.051 -8.353 1.00 97.75 99 GLN A C 1
ATOM 718 O O . GLN A 1 99 ? -1.125 0.059 -9.567 1.00 97.75 99 GLN A O 1
ATOM 723 N N . ARG A 1 100 ? -0.420 -0.470 -7.505 1.00 97.69 100 ARG A N 1
ATOM 724 C CA . ARG A 1 100 ? 0.861 -1.031 -7.963 1.00 97.69 100 ARG A CA 1
ATOM 725 C C . ARG A 1 100 ? 0.680 -2.239 -8.875 1.00 97.69 100 ARG A C 1
ATOM 727 O O . ARG A 1 100 ? 1.436 -2.378 -9.833 1.00 97.69 100 ARG A O 1
ATOM 734 N N . HIS A 1 101 ? -0.319 -3.080 -8.608 1.00 98.19 101 HIS A N 1
ATOM 735 C CA . HIS A 1 101 ? -0.668 -4.178 -9.504 1.00 98.19 101 HIS A CA 1
ATOM 736 C C . HIS A 1 101 ? -1.039 -3.651 -10.895 1.00 98.19 101 HIS A C 1
ATOM 738 O O . HIS A 1 101 ? -0.493 -4.122 -11.891 1.00 98.19 101 HIS A O 1
ATOM 744 N N . THR A 1 102 ? -1.920 -2.649 -10.969 1.00 97.56 102 THR A N 1
ATOM 745 C CA . THR A 1 102 ? -2.307 -2.013 -12.237 1.00 97.56 102 THR A CA 1
ATOM 746 C C . THR A 1 102 ? -1.104 -1.396 -12.950 1.00 97.56 102 THR A C 1
ATOM 748 O O . THR A 1 102 ? -0.879 -1.708 -14.115 1.00 97.56 102 THR A O 1
ATOM 751 N N . GLU A 1 103 ? -0.264 -0.628 -12.250 1.00 96.75 103 GLU A N 1
ATOM 752 C CA . GLU A 1 103 ? 0.949 -0.025 -12.828 1.00 96.75 103 GLU A CA 1
ATOM 753 C C . GLU A 1 103 ? 1.904 -1.069 -13.428 1.00 96.75 103 GLU A C 1
ATOM 755 O O . GLU A 1 103 ? 2.504 -0.832 -14.478 1.00 96.75 103 GLU A O 1
ATOM 760 N N . MET A 1 104 ? 2.048 -2.230 -12.778 1.00 97.50 104 MET A N 1
ATOM 761 C CA . MET A 1 104 ? 2.837 -3.348 -13.302 1.00 97.50 104 MET A CA 1
ATOM 762 C C . MET A 1 104 ? 2.167 -3.993 -14.518 1.00 97.50 104 MET A C 1
ATOM 764 O O . MET A 1 104 ? 2.832 -4.268 -15.513 1.00 97.50 104 MET A O 1
ATOM 768 N N . ARG A 1 105 ? 0.852 -4.227 -14.468 1.00 97.81 105 ARG A N 1
ATOM 769 C CA . ARG A 1 105 ? 0.104 -4.826 -15.584 1.00 97.81 105 ARG A CA 1
ATOM 770 C C . ARG A 1 105 ? 0.099 -3.935 -16.823 1.00 97.81 105 ARG A C 1
ATOM 772 O O . ARG A 1 105 ? 0.150 -4.464 -17.926 1.00 97.81 105 ARG A O 1
ATOM 779 N N . GLU A 1 106 ? 0.069 -2.623 -16.655 1.00 96.75 106 GLU A N 1
ATOM 780 C CA . GLU A 1 106 ? 0.110 -1.660 -17.761 1.00 96.75 106 GLU A CA 1
ATOM 781 C C . GLU A 1 106 ? 1.542 -1.322 -18.205 1.00 96.75 106 GLU A C 1
ATOM 783 O O . GLU A 1 106 ? 1.737 -0.754 -19.279 1.00 96.75 106 GLU A O 1
ATOM 788 N N . ASP A 1 107 ? 2.541 -1.693 -17.399 1.00 96.31 107 ASP A N 1
ATOM 789 C CA . ASP A 1 107 ? 3.946 -1.311 -17.558 1.00 96.31 107 ASP A CA 1
ATOM 790 C C . ASP A 1 107 ? 4.106 0.185 -17.850 1.00 96.31 107 ASP A C 1
ATOM 792 O O . ASP A 1 107 ? 4.739 0.581 -18.830 1.00 96.31 107 ASP A O 1
ATOM 796 N N . VAL A 1 108 ? 3.511 1.030 -16.998 1.00 95.12 108 VAL A N 1
ATOM 797 C CA . VAL A 1 108 ? 3.455 2.498 -17.185 1.00 95.12 108 VAL A CA 1
ATOM 798 C C . VAL A 1 108 ? 4.845 3.106 -17.424 1.00 95.12 108 VAL A C 1
ATOM 800 O O . VAL A 1 108 ? 4.992 4.079 -18.160 1.00 95.12 108 VAL A O 1
ATOM 803 N N . ASN A 1 109 ? 5.881 2.501 -16.840 1.00 92.50 109 ASN A N 1
ATOM 804 C CA . ASN A 1 109 ? 7.270 2.944 -16.946 1.00 92.50 109 ASN A CA 1
ATOM 805 C C . ASN A 1 109 ? 8.086 2.189 -18.017 1.00 92.50 109 ASN A C 1
ATOM 807 O O . ASN A 1 109 ? 9.285 2.442 -18.147 1.00 92.50 109 ASN A O 1
ATOM 811 N N . GLY A 1 110 ? 7.484 1.243 -18.746 1.00 94.44 110 GLY A N 1
ATOM 812 C CA . GLY A 1 110 ? 8.168 0.418 -19.748 1.00 94.44 110 GLY A CA 1
ATOM 813 C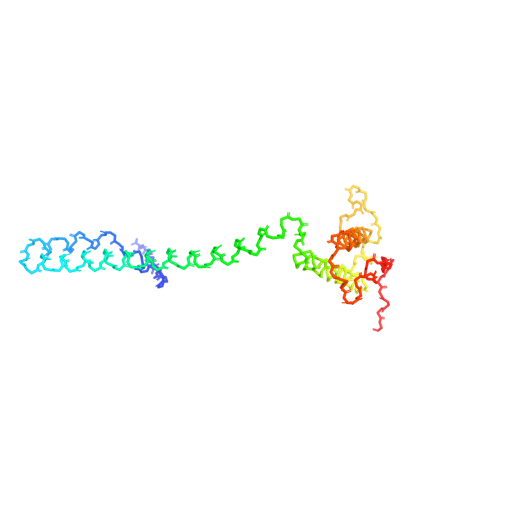 C . GLY A 1 110 ? 9.308 -0.433 -19.176 1.00 94.44 110 GLY A C 1
ATOM 814 O O . GLY A 1 110 ? 10.259 -0.758 -19.893 1.00 94.44 110 GLY A O 1
ATOM 815 N N . LEU A 1 111 ? 9.288 -0.736 -17.875 1.00 93.50 111 LEU A N 1
ATOM 816 C CA . LEU A 1 111 ? 10.414 -1.370 -17.190 1.00 93.50 111 LEU A CA 1
ATOM 817 C C . LEU A 1 111 ? 10.590 -2.817 -17.613 1.00 93.50 111 LEU A C 1
ATOM 819 O O . LEU A 1 111 ? 11.724 -3.288 -17.624 1.00 93.50 111 LEU A O 1
ATOM 823 N N . PHE A 1 112 ? 9.516 -3.512 -17.984 1.00 94.50 112 PHE A N 1
ATOM 824 C CA . PHE A 1 112 ? 9.644 -4.888 -18.449 1.00 94.50 112 PHE A CA 1
ATOM 825 C C . PHE A 1 112 ? 10.422 -4.954 -19.770 1.00 94.50 112 PHE A C 1
ATOM 827 O O . PHE A 1 112 ? 11.283 -5.811 -19.937 1.00 94.50 112 PHE A O 1
ATOM 834 N N . ALA A 1 113 ? 10.184 -4.009 -20.682 1.00 93.88 113 ALA A N 1
ATOM 835 C CA . ALA A 1 113 ? 10.905 -3.946 -21.953 1.00 93.88 113 ALA A CA 1
ATOM 836 C C . ALA A 1 113 ? 12.335 -3.395 -21.803 1.00 93.88 113 ALA A C 1
ATOM 838 O O . ALA A 1 113 ? 13.264 -3.905 -22.426 1.00 93.88 113 ALA A O 1
ATOM 839 N N . VAL A 1 114 ? 12.524 -2.350 -20.988 1.00 93.12 114 VAL A N 1
ATOM 840 C CA . VAL A 1 114 ? 13.806 -1.624 -20.912 1.00 93.12 114 VAL A CA 1
ATOM 841 C C . VAL A 1 114 ? 14.760 -2.235 -19.877 1.00 93.12 114 VAL A C 1
ATOM 843 O O . VAL A 1 114 ? 15.977 -2.186 -20.056 1.00 93.12 114 VAL A O 1
ATOM 846 N N . ARG A 1 115 ? 14.239 -2.780 -18.769 1.00 93.50 115 ARG A N 1
ATOM 847 C CA . ARG A 1 115 ? 15.018 -3.288 -17.618 1.00 93.50 115 ARG A CA 1
ATOM 848 C C . ARG A 1 115 ? 14.362 -4.533 -16.984 1.00 93.50 115 ARG A C 1
ATOM 850 O O . ARG A 1 115 ? 13.994 -4.493 -15.802 1.00 93.50 115 ARG A O 1
ATOM 857 N N . PRO A 1 116 ? 14.238 -5.650 -17.733 1.00 92.62 116 PRO A N 1
ATOM 858 C CA . PRO A 1 116 ? 13.552 -6.862 -17.269 1.00 92.62 116 PRO A CA 1
ATOM 859 C C . PRO A 1 116 ? 14.254 -7.573 -16.105 1.00 92.62 116 PRO A C 1
ATOM 861 O O . PRO A 1 116 ? 13.628 -8.361 -15.401 1.00 92.62 116 PRO A O 1
ATOM 864 N N . GLY A 1 117 ? 15.552 -7.325 -15.908 1.00 90.94 117 GLY A N 1
ATOM 865 C CA . GLY A 1 117 ? 16.387 -8.039 -14.947 1.00 90.94 117 GLY A CA 1
ATOM 866 C C . GLY A 1 117 ? 17.140 -7.127 -13.975 1.00 90.94 117 GLY A C 1
ATOM 867 O O . GLY A 1 117 ? 17.088 -5.898 -14.092 1.00 90.94 117 GLY A O 1
ATOM 868 N N . PRO A 1 118 ? 17.845 -7.728 -13.003 1.00 90.75 118 PRO A N 1
ATOM 869 C CA . PRO A 1 118 ? 18.686 -6.995 -12.069 1.00 90.75 118 PRO A CA 1
ATOM 870 C C . PRO A 1 118 ? 19.888 -6.357 -12.777 1.00 90.75 118 PRO A C 1
ATOM 872 O O . PRO A 1 118 ? 20.472 -6.933 -13.694 1.00 90.75 118 PRO A O 1
ATOM 875 N N . ILE A 1 119 ? 20.273 -5.164 -12.321 1.00 89.25 119 ILE A N 1
ATOM 876 C CA . ILE A 1 119 ? 21.462 -4.440 -12.786 1.00 89.25 119 ILE A CA 1
ATOM 877 C C . ILE A 1 119 ? 22.570 -4.607 -11.734 1.00 89.25 119 ILE A C 1
ATOM 879 O O . ILE A 1 119 ? 22.290 -4.362 -10.560 1.00 89.25 119 ILE A O 1
ATOM 883 N N . PRO A 1 120 ? 23.815 -4.965 -12.104 1.00 92.50 120 PRO A N 1
ATOM 884 C CA . PRO A 1 120 ? 24.916 -5.077 -11.146 1.00 92.50 120 PRO A CA 1
ATOM 885 C C . PRO A 1 120 ? 25.114 -3.796 -10.323 1.00 92.50 120 PRO A C 1
ATOM 887 O O . PRO A 1 120 ? 25.260 -2.704 -10.881 1.00 92.50 120 PRO A O 1
ATOM 890 N N . GLY A 1 121 ? 25.092 -3.924 -8.995 1.00 91.19 121 GLY A N 1
ATOM 891 C CA . GLY A 1 121 ? 25.219 -2.808 -8.052 1.00 91.19 121 GLY A CA 1
ATOM 892 C C . GLY A 1 121 ? 23.955 -1.954 -7.890 1.00 91.19 121 GLY A C 1
ATOM 893 O O . GLY A 1 121 ? 23.984 -0.964 -7.156 1.00 91.19 121 GLY A O 1
ATOM 894 N N . ARG A 1 122 ? 22.859 -2.291 -8.588 1.00 89.94 122 ARG A N 1
ATOM 895 C CA . ARG A 1 122 ? 21.533 -1.646 -8.509 1.00 89.94 122 ARG A CA 1
ATOM 896 C C . ARG A 1 122 ? 20.425 -2.652 -8.816 1.00 89.94 122 ARG A C 1
ATOM 898 O O . ARG A 1 122 ? 19.529 -2.376 -9.615 1.00 89.94 122 ARG A O 1
ATOM 905 N N . GLU A 1 123 ? 20.475 -3.818 -8.188 1.00 88.31 123 GLU A N 1
ATOM 906 C CA . GLU A 1 123 ? 19.685 -4.990 -8.581 1.00 88.31 123 GLU A CA 1
ATOM 907 C C . GLU A 1 123 ? 18.170 -4.695 -8.601 1.00 88.31 123 GLU A C 1
ATOM 909 O O . GLU A 1 123 ? 17.443 -5.190 -9.464 1.00 88.31 123 GLU A O 1
ATOM 914 N N . TYR A 1 124 ? 17.708 -3.808 -7.713 1.00 89.50 124 TYR A N 1
ATOM 915 C CA . TYR A 1 124 ? 16.288 -3.501 -7.501 1.00 89.50 124 TYR A CA 1
ATOM 916 C C . TYR A 1 124 ? 15.890 -2.052 -7.817 1.00 89.50 124 TYR A C 1
ATOM 918 O O . TYR A 1 124 ? 14.713 -1.699 -7.735 1.00 89.50 124 TYR A O 1
ATOM 926 N N . LEU A 1 125 ? 16.838 -1.170 -8.144 1.00 92.62 125 LEU A N 1
ATOM 927 C CA . LEU A 1 125 ? 16.519 0.247 -8.319 1.00 92.62 125 LEU A CA 1
ATOM 928 C C . LEU A 1 125 ? 16.085 0.531 -9.760 1.00 92.62 125 LEU A C 1
ATOM 930 O O . LEU A 1 125 ? 16.910 0.582 -10.671 1.00 92.62 125 LEU A O 1
ATOM 934 N N . GLY A 1 126 ? 14.786 0.772 -9.952 1.00 91.69 126 GLY A N 1
ATOM 935 C CA . GLY A 1 126 ? 14.221 1.082 -11.268 1.00 91.69 126 GLY A CA 1
ATOM 936 C C . GLY A 1 126 ? 14.322 -0.089 -12.246 1.00 91.69 126 GLY A C 1
ATOM 937 O O . GLY A 1 126 ? 14.580 0.129 -13.428 1.00 91.69 126 GLY A O 1
ATOM 938 N N . THR A 1 127 ? 14.180 -1.314 -11.739 1.00 95.56 127 THR A N 1
ATOM 939 C CA . THR A 1 127 ? 14.140 -2.568 -12.501 1.00 95.56 127 THR A CA 1
ATOM 940 C C . THR A 1 127 ? 12.786 -3.248 -12.299 1.00 95.56 127 THR A C 1
ATOM 942 O O . THR A 1 127 ? 12.100 -2.988 -11.302 1.00 95.56 127 THR A O 1
ATOM 945 N N . TRP A 1 128 ? 12.393 -4.134 -13.219 1.00 96.12 128 TRP A N 1
ATOM 946 C CA . TRP A 1 128 ? 11.173 -4.932 -13.052 1.00 96.12 128 TRP A CA 1
ATOM 947 C C . TRP A 1 128 ? 11.189 -5.795 -11.768 1.00 96.12 128 TRP A C 1
ATOM 949 O O . TRP A 1 128 ? 10.230 -5.704 -10.996 1.00 96.12 128 TRP A O 1
ATOM 959 N N . PRO A 1 129 ? 12.283 -6.513 -11.423 1.00 96.44 129 PRO A N 1
ATOM 960 C CA . PRO A 1 129 ? 12.394 -7.207 -10.133 1.00 96.44 129 PRO A CA 1
ATOM 961 C C . PRO A 1 129 ? 12.254 -6.279 -8.919 1.00 96.44 129 PRO A C 1
ATOM 963 O O . PRO A 1 129 ? 11.706 -6.661 -7.886 1.00 96.44 129 PRO A O 1
ATOM 966 N N . GLY A 1 130 ? 12.708 -5.029 -9.034 1.00 96.06 130 GLY A N 1
ATOM 967 C CA . GLY A 1 130 ? 12.504 -4.011 -8.008 1.00 96.06 130 GLY A CA 1
ATOM 968 C C . GLY A 1 130 ? 11.036 -3.657 -7.778 1.00 96.06 130 GLY A C 1
ATOM 969 O O . GLY A 1 130 ? 10.602 -3.512 -6.634 1.00 96.06 130 GLY A O 1
ATOM 970 N N . HIS A 1 131 ? 10.255 -3.545 -8.854 1.00 96.44 131 HIS A N 1
ATOM 971 C CA . HIS A 1 131 ? 8.806 -3.344 -8.769 1.00 96.44 131 HIS A CA 1
ATOM 972 C C . HIS A 1 131 ? 8.106 -4.547 -8.126 1.00 96.44 131 HIS A C 1
ATOM 974 O O . HIS A 1 131 ? 7.281 -4.356 -7.231 1.00 96.44 131 HIS A O 1
ATOM 980 N N . GLN A 1 132 ? 8.495 -5.768 -8.506 1.00 97.50 132 GLN A N 1
ATOM 981 C CA . GLN A 1 132 ? 7.991 -7.002 -7.892 1.00 97.50 132 GLN A CA 1
ATOM 982 C C . GLN A 1 132 ? 8.251 -7.022 -6.378 1.00 97.50 132 GLN A C 1
ATOM 984 O O . GLN A 1 132 ? 7.326 -7.208 -5.588 1.00 97.50 132 GLN A O 1
ATOM 989 N N . MET A 1 133 ? 9.478 -6.708 -5.952 1.00 97.12 133 MET A N 1
ATOM 990 C CA . MET A 1 133 ? 9.829 -6.630 -4.531 1.00 97.12 133 MET A CA 1
ATOM 991 C C . MET A 1 133 ? 8.993 -5.585 -3.773 1.00 97.12 133 MET A C 1
ATOM 993 O O . MET A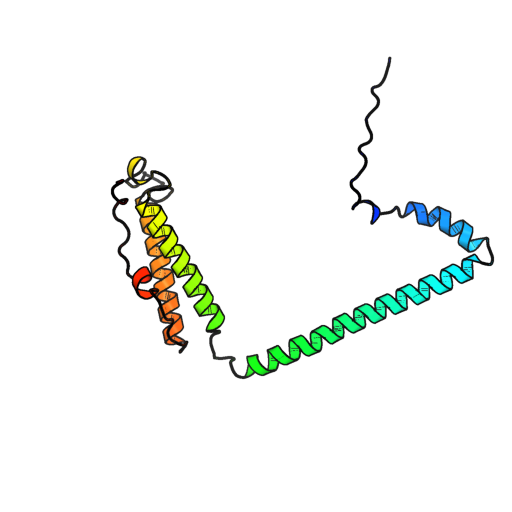 1 133 ? 8.558 -5.837 -2.644 1.00 97.12 133 MET A O 1
ATOM 997 N N . GLN A 1 134 ? 8.766 -4.406 -4.366 1.00 97.06 134 GLN A N 1
ATOM 998 C CA . GLN A 1 134 ? 7.941 -3.362 -3.749 1.00 97.06 134 GLN A CA 1
ATOM 999 C C . GLN A 1 134 ? 6.482 -3.804 -3.602 1.00 97.06 134 GLN A C 1
ATOM 1001 O O . GLN A 1 134 ? 5.877 -3.557 -2.554 1.00 97.06 134 GLN A O 1
ATOM 1006 N N . TYR A 1 135 ? 5.932 -4.467 -4.620 1.00 98.19 135 TYR A N 1
ATOM 1007 C CA . TYR A 1 135 ? 4.582 -5.022 -4.589 1.00 98.19 135 TYR A CA 1
ATOM 1008 C C . TYR A 1 135 ? 4.424 -6.036 -3.448 1.00 98.19 135 TYR A C 1
ATOM 1010 O O . TYR A 1 135 ? 3.594 -5.845 -2.554 1.00 98.19 135 TYR A O 1
ATOM 1018 N N . GLU A 1 136 ? 5.304 -7.035 -3.384 1.00 98.31 136 GLU A N 1
ATOM 1019 C CA . GLU A 1 136 ? 5.292 -8.055 -2.328 1.00 98.31 136 GLU A CA 1
ATOM 1020 C C . GLU A 1 136 ? 5.495 -7.459 -0.930 1.00 98.31 136 GLU A C 1
ATOM 1022 O O . GLU A 1 136 ? 4.889 -7.905 0.050 1.00 98.31 136 GLU A O 1
ATOM 1027 N N . GLY A 1 137 ? 6.343 -6.432 -0.816 1.00 98.06 137 GLY A N 1
ATOM 1028 C CA . GLY A 1 137 ? 6.541 -5.690 0.426 1.00 98.06 137 GLY A CA 1
ATOM 1029 C C . GLY A 1 137 ? 5.244 -5.062 0.932 1.00 98.06 137 GLY A C 1
ATOM 1030 O O . GLY A 1 137 ? 4.919 -5.182 2.119 1.00 98.06 137 GLY A O 1
ATOM 1031 N N . LYS A 1 138 ? 4.458 -4.457 0.034 1.00 98.31 138 LYS A N 1
ATOM 1032 C CA . LYS A 1 138 ? 3.143 -3.896 0.370 1.00 98.31 138 LYS A CA 1
ATOM 1033 C C . LYS A 1 138 ? 2.128 -4.984 0.723 1.00 98.31 138 LYS A C 1
ATOM 1035 O O . LYS A 1 138 ? 1.403 -4.816 1.700 1.00 98.31 138 LYS A O 1
ATOM 1040 N N . GLN A 1 139 ? 2.135 -6.128 0.042 1.00 98.56 139 GLN A N 1
ATOM 1041 C CA . GLN A 1 139 ? 1.279 -7.264 0.412 1.00 98.56 139 GLN A CA 1
ATOM 1042 C C . GLN A 1 139 ? 1.620 -7.836 1.791 1.00 98.56 139 GLN A C 1
ATOM 1044 O O . GLN A 1 139 ? 0.730 -8.133 2.587 1.00 98.56 139 GLN A O 1
ATOM 1049 N N . ARG A 1 140 ? 2.911 -7.972 2.126 1.00 98.62 140 ARG A N 1
ATOM 1050 C CA . ARG A 1 140 ? 3.340 -8.363 3.482 1.00 98.62 140 ARG A CA 1
ATOM 1051 C C . ARG A 1 140 ? 2.855 -7.358 4.527 1.00 98.62 140 ARG A C 1
ATOM 1053 O O . ARG A 1 140 ? 2.353 -7.776 5.570 1.00 98.62 140 ARG A O 1
ATOM 1060 N N . ARG A 1 141 ? 2.946 -6.051 4.241 1.00 98.31 141 ARG A N 1
ATOM 1061 C CA . ARG A 1 141 ? 2.389 -5.004 5.115 1.00 98.31 141 ARG A CA 1
ATOM 1062 C C . ARG A 1 141 ? 0.876 -5.164 5.281 1.00 98.31 141 ARG A C 1
ATOM 1064 O O . ARG A 1 141 ? 0.412 -5.122 6.416 1.00 98.31 141 ARG A O 1
ATOM 1071 N N . LEU A 1 142 ? 0.139 -5.391 4.193 1.00 98.50 142 LEU A N 1
ATOM 1072 C CA . LEU A 1 142 ? -1.313 -5.580 4.222 1.00 98.50 142 LEU A CA 1
ATOM 1073 C C . LEU A 1 142 ? -1.710 -6.789 5.078 1.00 98.50 142 LEU A C 1
ATOM 1075 O O . LEU A 1 142 ? -2.508 -6.637 5.997 1.00 98.50 142 LEU A O 1
ATOM 1079 N N . ARG A 1 143 ? -1.090 -7.958 4.858 1.00 98.50 143 ARG A N 1
ATOM 1080 C CA . ARG A 1 143 ? -1.328 -9.174 5.665 1.00 98.50 143 ARG A CA 1
ATOM 1081 C C . ARG A 1 143 ? -1.065 -8.941 7.148 1.00 98.50 143 ARG A C 1
ATOM 1083 O O . ARG A 1 143 ? -1.861 -9.349 7.987 1.00 98.50 143 ARG A O 1
ATOM 1090 N N . ARG A 1 144 ? 0.031 -8.251 7.480 1.00 98.25 144 ARG A N 1
ATOM 1091 C CA . ARG A 1 144 ? 0.358 -7.911 8.870 1.00 98.25 144 ARG A CA 1
ATOM 1092 C C . ARG A 1 144 ? -0.723 -7.037 9.509 1.00 98.25 144 ARG A C 1
ATOM 1094 O O . ARG A 1 144 ? -1.085 -7.299 10.649 1.00 98.25 144 ARG A O 1
ATOM 1101 N N . LEU A 1 145 ? -1.232 -6.030 8.797 1.00 97.50 145 LEU A N 1
ATOM 1102 C CA . LEU A 1 145 ? -2.289 -5.152 9.309 1.00 97.50 145 LEU A CA 1
ATOM 1103 C C . LEU A 1 145 ? -3.626 -5.890 9.463 1.00 97.50 145 LEU A C 1
ATOM 1105 O O . LEU A 1 145 ? -4.284 -5.731 10.485 1.00 97.50 145 LEU A O 1
ATOM 1109 N N . LEU A 1 146 ? -3.992 -6.740 8.499 1.00 97.38 146 LEU A N 1
ATOM 1110 C CA . LEU A 1 146 ? -5.194 -7.578 8.583 1.00 97.38 146 LEU A CA 1
ATOM 1111 C C . LEU A 1 146 ? -5.136 -8.523 9.790 1.00 97.38 146 LEU A C 1
ATOM 1113 O O . LEU A 1 146 ? -6.083 -8.581 10.572 1.00 97.38 146 LEU A O 1
ATOM 1117 N N . ASN A 1 147 ? -4.000 -9.192 9.997 1.00 96.62 147 ASN A N 1
ATOM 1118 C CA . ASN A 1 147 ? -3.786 -10.042 11.168 1.00 96.62 147 ASN A CA 1
ATOM 1119 C C . ASN A 1 147 ? -3.800 -9.236 12.473 1.00 96.62 147 ASN A C 1
ATOM 1121 O O . ASN A 1 147 ? -4.386 -9.682 13.452 1.00 96.62 147 ASN A O 1
ATOM 1125 N N . ALA A 1 148 ? -3.194 -8.045 12.496 1.00 95.06 148 ALA A N 1
ATOM 1126 C CA . ALA A 1 148 ? -3.237 -7.166 13.664 1.00 95.06 148 ALA A CA 1
ATOM 1127 C C . ALA A 1 148 ? -4.675 -6.740 14.001 1.00 95.06 148 ALA A C 1
ATOM 1129 O O . ALA A 1 148 ? -5.049 -6.740 15.168 1.00 95.06 148 ALA A O 1
ATOM 1130 N N . SER A 1 149 ? -5.492 -6.443 12.987 1.00 95.31 149 SER A N 1
ATOM 1131 C CA . SER A 1 149 ? -6.900 -6.070 13.155 1.00 95.31 149 SER A CA 1
ATOM 1132 C C . SER A 1 149 ? -7.741 -7.224 13.695 1.00 95.31 149 SER A C 1
ATOM 1134 O O . SER A 1 149 ? -8.519 -7.022 14.627 1.00 95.31 149 SER A O 1
ATOM 1136 N N . ALA A 1 150 ? -7.517 -8.440 13.190 1.00 94.75 150 ALA A N 1
ATOM 1137 C CA . ALA A 1 150 ? -8.161 -9.643 13.708 1.00 94.75 150 ALA A CA 1
ATOM 1138 C C . ALA A 1 150 ? -7.762 -9.925 15.169 1.00 94.75 150 ALA A C 1
ATOM 1140 O O . ALA A 1 150 ? -8.631 -10.144 16.010 1.00 94.75 150 ALA A O 1
ATOM 1141 N N . THR A 1 151 ? -6.466 -9.854 15.494 1.00 94.25 151 THR A N 1
ATOM 1142 C CA . THR A 1 151 ? -5.955 -10.043 16.865 1.00 94.25 151 THR A CA 1
ATOM 1143 C C . THR A 1 151 ? -6.475 -8.978 17.831 1.00 94.25 151 THR A C 1
ATOM 1145 O O . THR A 1 151 ? -6.730 -9.277 18.994 1.00 94.25 151 THR A O 1
ATOM 1148 N N . ALA A 1 152 ? -6.671 -7.747 17.356 1.00 91.12 152 ALA A N 1
ATOM 1149 C CA . ALA A 1 152 ? -7.248 -6.653 18.130 1.00 91.12 152 ALA A CA 1
ATOM 1150 C C . ALA A 1 152 ? -8.766 -6.792 18.369 1.00 91.12 152 ALA A C 1
ATOM 1152 O O . ALA A 1 152 ? -9.342 -5.960 19.066 1.00 91.12 152 ALA A O 1
ATOM 1153 N N . GLY A 1 153 ? -9.426 -7.805 17.793 1.00 92.94 153 GLY A N 1
ATOM 1154 C CA . GLY A 1 153 ? -10.875 -7.982 17.906 1.00 92.94 153 GLY A CA 1
ATOM 1155 C C . GLY A 1 153 ? -11.681 -6.941 17.126 1.00 92.94 153 GLY A C 1
ATOM 1156 O O . GLY A 1 153 ? -12.848 -6.709 17.439 1.00 92.94 153 GLY A O 1
ATOM 1157 N N . CYS A 1 154 ? -11.077 -6.297 16.123 1.00 91.69 154 CYS A N 1
ATOM 1158 C CA . CYS A 1 154 ? -11.794 -5.342 15.291 1.00 91.69 154 CYS A CA 1
ATOM 1159 C C . CYS A 1 154 ? -12.841 -6.050 14.415 1.00 91.69 154 CYS A C 1
ATOM 1161 O O . CYS A 1 154 ? -12.619 -7.187 13.986 1.00 91.69 154 CYS A O 1
ATOM 1163 N N . PRO A 1 155 ? -13.966 -5.383 14.088 1.00 93.00 155 PRO A N 1
ATOM 1164 C CA . PRO A 1 155 ? -14.966 -5.946 13.191 1.00 93.00 155 PRO A CA 1
ATOM 1165 C C . PRO A 1 155 ? -14.354 -6.349 11.841 1.00 93.00 155 PRO A C 1
ATOM 1167 O O . PRO A 1 155 ? -13.512 -5.609 11.312 1.00 93.00 155 PRO A O 1
ATOM 1170 N N . PRO A 1 156 ? -14.780 -7.485 11.257 1.00 92.25 156 PRO A N 1
ATOM 1171 C CA . PRO A 1 156 ? -14.275 -7.925 9.966 1.00 92.25 156 PRO A CA 1
ATOM 1172 C C . PRO A 1 156 ? -14.616 -6.892 8.889 1.00 92.25 156 PRO A C 1
ATOM 1174 O O . PRO A 1 156 ? -15.756 -6.443 8.769 1.00 92.25 156 PRO A O 1
ATOM 1177 N N . MET A 1 157 ? -13.620 -6.521 8.088 1.00 92.62 157 MET A N 1
ATOM 1178 C CA . MET A 1 157 ? -13.808 -5.594 6.976 1.00 92.62 157 MET A CA 1
ATOM 1179 C C . MET A 1 157 ? -14.418 -6.334 5.777 1.00 92.62 157 MET A C 1
ATOM 1181 O O . MET A 1 157 ? -13.887 -7.356 5.342 1.00 92.62 157 MET A O 1
ATOM 1185 N N . ALA A 1 158 ? -15.510 -5.813 5.214 1.00 92.19 158 ALA A N 1
ATOM 1186 C CA . ALA A 1 158 ? -16.111 -6.353 3.995 1.00 92.19 158 ALA A CA 1
ATOM 1187 C C . ALA A 1 158 ? -15.343 -5.874 2.753 1.00 92.19 158 ALA A C 1
ATOM 1189 O O . ALA A 1 158 ? -15.101 -4.679 2.607 1.00 92.19 158 ALA A O 1
ATOM 1190 N N . GLY A 1 159 ? -14.979 -6.780 1.843 1.00 94.44 159 GLY A N 1
ATOM 1191 C CA . GLY A 1 159 ? -14.318 -6.417 0.588 1.00 94.44 159 GLY A CA 1
ATOM 1192 C C . GLY A 1 159 ? -13.279 -7.433 0.128 1.00 94.44 159 GLY A C 1
ATOM 1193 O O . GLY A 1 159 ? -13.311 -8.601 0.505 1.00 94.44 159 GLY A O 1
ATOM 1194 N N . ASP A 1 160 ? -12.340 -6.970 -0.691 1.00 97.62 160 ASP A N 1
ATOM 1195 C CA . ASP A 1 160 ? -11.326 -7.783 -1.367 1.00 97.62 160 ASP A CA 1
ATOM 1196 C C . ASP A 1 160 ? -9.926 -7.652 -0.738 1.00 97.62 160 ASP A C 1
ATOM 1198 O O . ASP A 1 160 ? -8.912 -7.862 -1.400 1.00 97.62 160 ASP A O 1
ATOM 1202 N N . TYR A 1 161 ? -9.849 -7.309 0.552 1.00 97.94 161 TYR A N 1
ATOM 1203 C CA . TYR A 1 161 ? -8.575 -7.094 1.248 1.00 97.94 161 TYR A CA 1
ATOM 1204 C C . TYR A 1 161 ? -7.661 -8.321 1.194 1.00 97.94 161 TYR A C 1
ATOM 1206 O O . TYR A 1 161 ? -6.495 -8.195 0.826 1.00 97.94 161 TYR A O 1
ATOM 1214 N N . TRP A 1 162 ? -8.196 -9.506 1.510 1.00 97.75 162 TRP A N 1
ATOM 1215 C CA . TRP A 1 162 ? -7.441 -10.760 1.450 1.00 97.75 162 TRP A CA 1
ATOM 1216 C C . TRP A 1 162 ? -7.079 -11.156 0.022 1.00 97.75 162 TRP A C 1
ATOM 1218 O O . TRP A 1 162 ? -5.949 -11.567 -0.209 1.00 97.75 162 TRP A O 1
ATOM 1228 N N . LYS A 1 163 ? -7.971 -10.906 -0.949 1.00 98.00 163 LYS A N 1
ATOM 1229 C CA . LYS A 1 163 ? -7.652 -11.084 -2.370 1.00 98.00 163 LYS A CA 1
ATOM 1230 C C . LYS A 1 163 ? -6.388 -10.302 -2.735 1.00 98.00 163 LYS A C 1
ATOM 1232 O O . LYS A 1 163 ? -5.441 -10.896 -3.221 1.00 98.00 163 LYS A O 1
ATOM 1237 N N . TRP A 1 164 ? -6.317 -9.002 -2.441 1.00 98.25 164 TRP A N 1
ATOM 1238 C CA . TRP A 1 164 ? -5.119 -8.203 -2.750 1.00 98.25 164 TRP A CA 1
ATOM 1239 C C . TRP A 1 164 ? -3.884 -8.595 -1.935 1.00 98.25 164 TRP A C 1
ATOM 1241 O O . TRP A 1 164 ? -2.754 -8.431 -2.395 1.00 98.25 164 TRP A O 1
ATOM 1251 N N . ALA A 1 165 ? -4.083 -9.106 -0.723 1.00 98.25 165 ALA A N 1
ATOM 1252 C CA . ALA A 1 165 ? -3.009 -9.582 0.136 1.00 98.25 165 ALA A CA 1
ATOM 1253 C C . ALA A 1 165 ? -2.355 -10.885 -0.374 1.00 98.25 165 ALA A C 1
ATOM 1255 O O . ALA A 1 165 ? -1.208 -11.168 -0.009 1.00 98.25 165 ALA A O 1
ATOM 1256 N N . GLU A 1 166 ? -3.078 -11.647 -1.198 1.00 98.19 166 GLU A N 1
ATOM 1257 C CA . GLU A 1 166 ? -2.696 -12.964 -1.727 1.00 98.19 166 GLU A CA 1
ATOM 1258 C C . GLU A 1 166 ? -2.551 -13.001 -3.256 1.00 98.19 166 GLU A C 1
ATOM 1260 O O . GLU A 1 166 ? -2.027 -13.977 -3.789 1.00 98.19 166 GLU A O 1
ATOM 1265 N N . GLU A 1 167 ? -2.980 -11.949 -3.957 1.00 97.75 167 GLU A N 1
ATOM 1266 C CA . GLU A 1 167 ? -2.881 -11.825 -5.412 1.00 97.75 167 GLU A CA 1
ATOM 1267 C C . GLU A 1 167 ? -1.430 -12.079 -5.865 1.00 97.75 167 GLU A C 1
ATOM 1269 O O . GLU A 1 167 ? -0.495 -11.502 -5.301 1.00 97.75 167 GLU A O 1
ATOM 1274 N N . PRO A 1 168 ? -1.186 -12.943 -6.858 1.00 98.06 168 PRO A N 1
ATOM 1275 C CA . PRO A 1 168 ? 0.173 -13.222 -7.294 1.00 98.06 168 PRO A CA 1
ATOM 1276 C C . PRO A 1 168 ? 0.835 -11.964 -7.869 1.00 98.06 168 PRO A C 1
ATOM 1278 O O . PRO A 1 168 ? 0.252 -11.248 -8.683 1.00 98.06 168 PRO A O 1
ATOM 1281 N N . THR A 1 169 ? 2.091 -11.719 -7.489 1.00 98.19 169 THR A N 1
ATOM 1282 C CA . THR A 1 169 ? 2.907 -10.654 -8.082 1.00 98.19 169 THR A CA 1
ATOM 1283 C C . THR A 1 169 ? 2.961 -10.822 -9.604 1.00 98.19 169 THR A C 1
ATOM 1285 O O . THR A 1 169 ? 3.346 -11.898 -10.075 1.00 98.19 169 THR A O 1
ATOM 1288 N N . PRO A 1 170 ? 2.641 -9.787 -10.406 1.00 97.88 170 PRO A N 1
ATOM 1289 C CA . PRO A 1 170 ? 2.723 -9.893 -11.855 1.00 97.88 170 PRO A CA 1
ATOM 1290 C C . PRO A 1 170 ? 4.135 -10.278 -12.316 1.00 97.88 170 PRO A C 1
ATOM 1292 O O . PRO A 1 170 ? 5.114 -9.569 -12.068 1.00 97.88 170 PRO A O 1
ATOM 1295 N N . ALA A 1 171 ? 4.242 -11.411 -13.011 1.00 97.12 171 ALA A N 1
ATOM 1296 C CA . ALA A 1 171 ? 5.496 -11.850 -13.621 1.00 97.12 171 ALA A CA 1
ATOM 1297 C C . ALA A 1 171 ? 5.854 -11.009 -14.857 1.00 97.12 171 ALA A C 1
ATOM 1299 O O . ALA A 1 171 ? 7.030 -10.800 -15.142 1.00 97.12 171 ALA A O 1
ATOM 1300 N N . MET A 1 172 ? 4.834 -10.509 -15.560 1.00 96.44 172 MET A N 1
ATOM 1301 C CA . MET A 1 172 ? 4.944 -9.673 -16.753 1.00 96.44 172 MET A CA 1
ATOM 1302 C C . MET A 1 172 ? 3.694 -8.778 -16.914 1.00 96.44 172 MET A C 1
ATOM 1304 O O . MET A 1 172 ? 2.660 -9.056 -16.284 1.00 96.44 172 MET A O 1
ATOM 1308 N N . PRO A 1 173 ? 3.758 -7.737 -17.764 1.00 97.38 173 PRO A N 1
ATOM 1309 C CA . PRO A 1 173 ? 2.613 -6.894 -18.103 1.00 97.38 173 PRO A CA 1
ATOM 1310 C C . PRO A 1 173 ? 1.474 -7.674 -18.778 1.00 97.38 173 PRO A C 1
ATOM 1312 O O . PRO A 1 173 ? 1.653 -8.791 -19.267 1.00 97.38 173 PRO A O 1
ATOM 1315 N N . ALA A 1 174 ? 0.277 -7.094 -18.809 1.00 95.94 174 ALA A N 1
ATOM 1316 C CA . ALA A 1 174 ? -0.829 -7.617 -19.602 1.00 95.94 174 ALA A CA 1
ATOM 1317 C C . ALA A 1 174 ? -0.518 -7.495 -21.108 1.00 95.94 174 ALA A C 1
ATOM 1319 O O . ALA A 1 174 ? 0.112 -6.516 -21.518 1.00 95.94 174 ALA A O 1
ATOM 1320 N N . PRO A 1 175 ? -0.982 -8.436 -21.953 1.00 92.38 175 PRO A N 1
ATOM 1321 C CA . PRO A 1 175 ? -0.945 -8.250 -23.400 1.00 92.38 175 PRO A CA 1
ATOM 1322 C C . PRO A 1 175 ? -1.670 -6.955 -23.789 1.00 92.38 175 PRO A C 1
ATOM 1324 O O . PRO A 1 175 ? -2.786 -6.717 -23.327 1.00 92.38 175 PRO A O 1
ATOM 1327 N N . ARG A 1 176 ? -1.045 -6.126 -24.635 1.00 85.75 176 ARG A N 1
ATOM 1328 C CA . ARG A 1 176 ? -1.720 -4.967 -25.234 1.00 85.75 176 ARG A CA 1
ATOM 1329 C C . ARG A 1 176 ? -2.675 -5.487 -26.308 1.00 85.75 176 ARG A C 1
ATOM 1331 O O . ARG A 1 176 ? -2.217 -6.124 -27.255 1.00 85.75 176 ARG A O 1
ATOM 1338 N N . ILE A 1 177 ? -3.971 -5.275 -26.098 1.00 77.19 177 ILE A N 1
ATOM 1339 C CA . ILE A 1 177 ? -5.026 -5.515 -27.092 1.00 77.19 177 ILE A CA 1
ATOM 1340 C C . ILE A 1 177 ? -5.152 -4.337 -28.052 1.00 77.19 177 ILE A C 1
ATOM 1342 O O . ILE A 1 177 ? -4.843 -3.201 -27.624 1.00 77.19 177 ILE A O 1
#

Sequence (177 aa):
MVAPAALAATPPGWAVLAAAPEAAAAAGTFLVSNPIGWAILGTVAVGTLAYGGYRLYQNAHSESEARFKTKTISDACSTCHDCESLQREIQNVRNEVAQRHTEMREDVNGLFAVRPGPIPGREYLGTWPGHQMQYEGKQRRLRRLLNASATAGCPPMAGDYWKWAEEPTPAMPAPRI

Secondary structure (DSSP, 8-state):
--PPPP--PPPPTTTTTT--THHHHHHHHHHHHSTTHHHHHHHHHHHHHHHHHHHHHHHHHHHHHHHHHHHHHHTT-TTS--HHHHHHHHHHHHHHHHHHHHHHHHTTT-HHHH--SPBTTBTTTTSHHHHHHHHHHHHHHHHHHHHHHHHTTPPPPPSSHHHHHHSPPPSSPPP--

Organism: NCBI:txid1387186

Radius of gyration: 32.49 Å; chains: 1; bounding box: 42×82×56 Å

pLDDT: mean 76.96, std 20.86, range [41.0, 98.62]